Protein AF-A0A957MA58-F1 (afdb_monomer)

Radius of gyration: 15.44 Å; Cα contacts (8 Å, |Δi|>4): 98; chains: 1; bounding box: 35×25×45 Å

Sequence (88 aa):
MTNAFLSLHFDALVIDG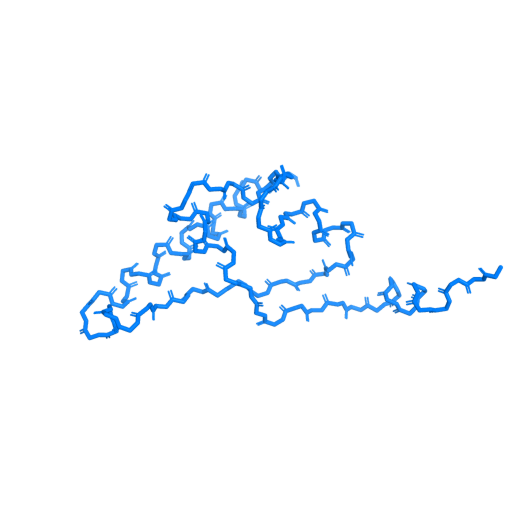HCDSIGDQLENGRWLGDRSDTGHIDLPRLREGGIDAQFFACYVPTPFQRHGAFTHAMDRLDQLLLLEERLP

Structure (mmCIF, N/CA/C/O backbone):
data_AF-A0A957MA58-F1
#
_entry.id   AF-A0A957MA58-F1
#
loop_
_atom_site.group_PDB
_atom_site.id
_atom_site.type_symbol
_atom_site.label_atom_id
_atom_site.label_alt_id
_atom_site.label_comp_id
_atom_site.label_asym_id
_atom_site.label_entity_id
_atom_site.label_seq_id
_atom_site.pdbx_PDB_ins_code
_atom_site.Cartn_x
_atom_site.Cartn_y
_atom_site.Cartn_z
_atom_site.occupancy
_atom_site.B_iso_or_equiv
_atom_site.auth_seq_id
_atom_site.auth_comp_id
_atom_site.auth_asym_id
_atom_site.auth_atom_id
_atom_site.pdb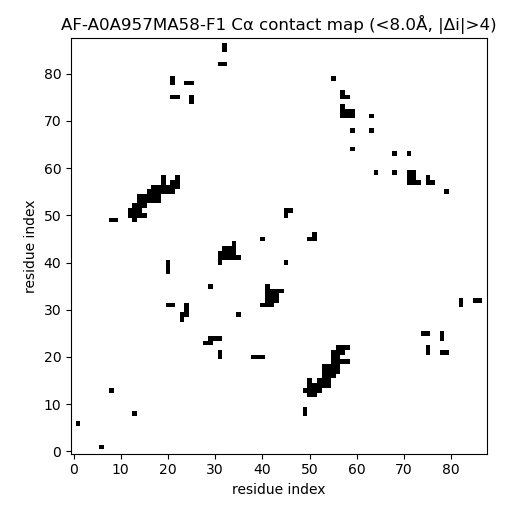x_PDB_model_num
ATOM 1 N N . MET A 1 1 ? -24.641 12.640 22.384 1.00 54.00 1 MET A N 1
ATOM 2 C CA . MET A 1 1 ? -25.159 11.746 21.329 1.00 54.00 1 MET A CA 1
ATOM 3 C C . MET A 1 1 ? -24.014 10.849 20.916 1.00 54.00 1 MET A C 1
ATOM 5 O O . MET A 1 1 ? -22.974 11.373 20.544 1.00 54.00 1 MET A O 1
ATOM 9 N N . THR A 1 2 ? -24.151 9.537 21.063 1.00 65.38 2 THR A N 1
ATOM 10 C CA . THR A 1 2 ? -23.221 8.585 20.449 1.00 65.38 2 THR A CA 1
ATOM 11 C C . THR A 1 2 ? -23.327 8.740 18.933 1.00 65.38 2 THR A C 1
ATOM 13 O O . THR A 1 2 ? -24.430 8.745 18.386 1.00 65.38 2 THR A O 1
ATOM 16 N N . ASN A 1 3 ? -22.197 8.944 18.256 1.00 87.88 3 ASN A N 1
ATOM 17 C CA . ASN A 1 3 ? -22.157 9.025 16.798 1.00 87.88 3 ASN A CA 1
ATOM 18 C C . ASN A 1 3 ? -22.364 7.608 16.253 1.00 87.88 3 ASN A C 1
ATOM 20 O O . ASN A 1 3 ? -21.406 6.859 16.092 1.00 87.88 3 ASN A O 1
ATOM 24 N N . ALA A 1 4 ? -23.623 7.216 16.042 1.00 93.50 4 ALA A N 1
ATOM 25 C CA . ALA A 1 4 ? -23.992 5.840 15.704 1.00 93.50 4 ALA A CA 1
ATOM 26 C C . ALA A 1 4 ? -23.227 5.293 14.485 1.00 93.50 4 ALA A C 1
ATOM 28 O O . ALA A 1 4 ? -22.870 4.120 14.472 1.00 93.50 4 ALA A O 1
ATOM 29 N N . PHE A 1 5 ? -22.913 6.148 13.503 1.00 94.69 5 PHE A N 1
ATOM 30 C CA . PHE A 1 5 ? -22.109 5.755 12.344 1.00 94.69 5 PHE A CA 1
ATOM 31 C C . PHE A 1 5 ? -20.638 5.481 12.693 1.00 94.69 5 PHE A C 1
ATOM 33 O O . PHE A 1 5 ? -20.060 4.560 12.133 1.00 94.69 5 PHE A O 1
ATOM 40 N N . LEU A 1 6 ? -20.040 6.230 13.631 1.00 95.69 6 LEU A N 1
ATOM 41 C CA . LEU A 1 6 ? -18.677 5.951 14.096 1.00 95.69 6 LEU A CA 1
ATOM 42 C C . LEU A 1 6 ? -18.638 4.644 14.886 1.00 95.69 6 LEU A C 1
ATOM 44 O O . LEU A 1 6 ? -17.715 3.871 14.690 1.00 95.69 6 LEU A O 1
ATOM 48 N N . SER A 1 7 ? -19.645 4.379 15.729 1.00 95.88 7 SER A N 1
ATOM 49 C CA . SER A 1 7 ? -19.738 3.089 16.433 1.00 95.88 7 SER A CA 1
ATOM 50 C C . SER A 1 7 ? -19.805 1.944 15.428 1.00 95.88 7 SER A C 1
ATOM 52 O O . SER A 1 7 ? -18.956 1.073 15.463 1.00 95.88 7 SER A O 1
ATOM 54 N N . LEU A 1 8 ? -20.730 1.999 14.459 1.00 96.25 8 LEU A N 1
ATOM 55 C CA . LEU A 1 8 ? -20.837 0.968 13.422 1.00 96.25 8 LEU A CA 1
ATOM 56 C C . LEU A 1 8 ? -19.516 0.748 12.673 1.00 96.25 8 LEU A C 1
ATOM 58 O O . LEU A 1 8 ? -19.153 -0.394 12.425 1.00 96.25 8 LEU A O 1
ATOM 62 N N . HIS A 1 9 ? -18.830 1.830 12.298 1.00 97.31 9 HIS A N 1
ATOM 63 C CA . HIS A 1 9 ? -17.570 1.765 11.559 1.00 97.31 9 HIS A CA 1
ATOM 64 C C . HIS A 1 9 ? -16.462 1.097 12.374 1.00 97.31 9 HIS A C 1
ATOM 66 O O . HIS A 1 9 ? -15.848 0.157 11.894 1.00 97.31 9 HIS A O 1
ATOM 72 N N . PHE A 1 10 ? -16.240 1.548 13.611 1.00 97.06 10 PHE A N 1
ATOM 73 C CA . PHE A 1 10 ? -15.166 1.032 14.465 1.00 97.06 10 PHE A CA 1
ATOM 74 C C . PHE A 1 10 ? -15.502 -0.302 15.161 1.00 97.06 10 PHE A C 1
ATOM 76 O O . PHE A 1 10 ? -14.599 -0.939 15.696 1.00 97.06 10 PHE A O 1
ATOM 83 N N . ASP A 1 11 ? -16.767 -0.737 15.141 1.00 97.19 11 ASP A N 1
ATOM 84 C CA . ASP A 1 11 ? -17.206 -2.061 15.610 1.00 97.19 11 ASP A CA 1
ATOM 85 C C . ASP A 1 11 ? 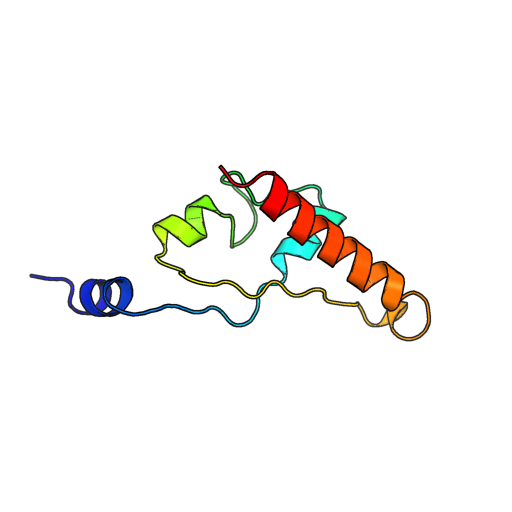-17.198 -3.125 14.484 1.00 97.19 11 ASP A C 1
ATOM 87 O O . ASP A 1 11 ? -17.420 -4.311 14.748 1.00 97.19 11 ASP A O 1
ATOM 91 N N . ALA A 1 12 ? -16.977 -2.726 13.226 1.00 97.62 12 ALA A N 1
ATOM 92 C CA . ALA A 1 12 ? -16.961 -3.603 12.055 1.00 97.62 12 ALA A CA 1
ATOM 93 C C . ALA A 1 12 ? -15.541 -3.797 11.505 1.00 97.62 12 ALA A C 1
ATOM 95 O O . ALA A 1 12 ? -14.673 -2.958 11.707 1.00 97.62 12 ALA A O 1
ATOM 96 N N . LEU A 1 13 ? -15.332 -4.886 10.752 1.00 98.44 13 LEU A N 1
ATOM 97 C CA . LEU A 1 13 ? -14.140 -5.025 9.914 1.00 98.44 13 LEU A CA 1
ATOM 98 C C . LEU A 1 13 ? -14.311 -4.202 8.639 1.00 98.44 13 LEU A C 1
ATOM 100 O O . LEU A 1 13 ? -15.248 -4.440 7.867 1.00 98.44 13 LEU A O 1
ATOM 104 N N . VAL A 1 14 ? -13.379 -3.292 8.384 1.00 98.25 14 VAL A N 1
ATOM 105 C CA . VAL A 1 14 ? -13.358 -2.458 7.184 1.00 98.25 14 VAL A CA 1
ATOM 106 C C . VAL A 1 14 ? -12.220 -2.903 6.279 1.00 98.25 14 VAL A C 1
ATOM 108 O O . VAL A 1 14 ? -11.038 -2.783 6.601 1.00 98.25 14 VAL A O 1
ATOM 111 N N . ILE A 1 15 ? -12.598 -3.429 5.117 1.00 98.50 15 ILE A N 1
ATOM 112 C CA . ILE A 1 15 ? -11.674 -3.943 4.112 1.00 98.50 15 ILE A CA 1
ATOM 113 C C . ILE A 1 15 ? -11.806 -3.073 2.867 1.00 98.50 15 ILE A C 1
ATOM 115 O O . ILE A 1 15 ? -12.848 -3.104 2.208 1.00 98.50 15 ILE A O 1
ATOM 119 N N . ASP A 1 16 ? -10.758 -2.321 2.534 1.00 98.25 16 ASP A N 1
ATOM 120 C CA . ASP A 1 16 ? -10.703 -1.599 1.265 1.00 98.25 16 ASP A CA 1
ATOM 121 C C . ASP A 1 16 ? -10.126 -2.488 0.160 1.00 98.25 16 ASP A C 1
ATOM 123 O O . ASP A 1 16 ? -9.022 -3.029 0.266 1.00 98.25 16 ASP A O 1
ATOM 127 N N . GLY A 1 17 ? -10.897 -2.649 -0.913 1.00 98.06 17 GLY A N 1
ATOM 128 C CA . GLY A 1 17 ? -10.621 -3.613 -1.974 1.00 98.06 17 GLY A CA 1
ATOM 129 C C . GLY A 1 17 ? -9.619 -3.141 -3.026 1.00 98.06 17 GLY A C 1
ATOM 130 O O . GLY A 1 17 ? -9.211 -3.960 -3.852 1.00 98.06 17 GLY A O 1
ATOM 131 N N . HIS A 1 18 ? -9.241 -1.857 -3.047 1.00 97.88 18 HIS A N 1
ATOM 132 C CA . HIS A 1 18 ? -8.365 -1.337 -4.095 1.00 97.88 18 HIS A CA 1
ATOM 133 C C . HIS A 1 18 ? -7.727 0.021 -3.769 1.00 97.88 18 HIS A C 1
ATOM 135 O O . HIS A 1 18 ? -8.422 1.021 -3.620 1.00 97.88 18 HIS A O 1
ATOM 141 N N . CYS A 1 19 ? -6.394 0.090 -3.813 1.00 96.94 19 CYS A N 1
ATOM 142 C CA . CYS A 1 19 ? -5.643 1.337 -3.682 1.00 96.94 19 CYS A CA 1
ATOM 143 C C . CYS A 1 19 ? -4.386 1.355 -4.564 1.00 96.94 19 CYS A C 1
ATOM 145 O O . CYS A 1 19 ? -3.502 0.510 -4.424 1.00 96.94 19 CYS A O 1
ATOM 147 N N . ASP A 1 20 ? -4.255 2.372 -5.417 1.00 96.44 20 ASP A N 1
ATOM 148 C CA . ASP A 1 20 ? -3.106 2.551 -6.320 1.00 96.44 20 ASP A CA 1
ATOM 149 C C . ASP A 1 20 ? -1.874 3.194 -5.656 1.00 96.44 20 ASP A C 1
ATOM 151 O O . ASP A 1 20 ? -0.837 3.370 -6.298 1.00 96.44 20 ASP A O 1
ATOM 155 N N . SER A 1 21 ? -1.949 3.551 -4.367 1.00 96.25 21 SER A N 1
ATOM 156 C CA . SER A 1 21 ? -0.918 4.367 -3.699 1.00 96.25 21 SER A CA 1
ATOM 157 C C . SER A 1 21 ? 0.470 3.719 -3.666 1.00 96.25 21 SER A C 1
ATOM 159 O O . SER A 1 21 ? 1.459 4.430 -3.513 1.00 96.25 21 SER A O 1
ATOM 161 N N . ILE A 1 22 ? 0.574 2.395 -3.840 1.00 96.81 22 ILE A N 1
ATOM 162 C CA . ILE A 1 22 ? 1.878 1.723 -3.921 1.00 96.81 22 ILE A CA 1
ATOM 163 C C . ILE A 1 22 ? 2.648 2.096 -5.197 1.00 96.81 22 ILE A C 1
ATOM 165 O O . ILE A 1 22 ? 3.875 2.164 -5.185 1.00 96.81 22 ILE A O 1
ATOM 169 N N . GLY A 1 23 ? 1.935 2.402 -6.287 1.00 95.81 23 GLY A N 1
ATOM 170 C CA . GLY A 1 23 ? 2.541 2.926 -7.508 1.00 95.81 23 GLY A CA 1
ATOM 171 C C . GLY A 1 23 ? 3.160 4.304 -7.284 1.00 95.81 23 GLY A C 1
ATOM 172 O O . GLY A 1 23 ? 4.257 4.564 -7.761 1.00 95.81 23 GLY A O 1
ATOM 173 N N . ASP A 1 24 ? 2.512 5.148 -6.482 1.00 95.25 24 ASP A N 1
ATOM 174 C CA . ASP A 1 24 ? 3.014 6.478 -6.129 1.00 95.25 24 ASP A CA 1
ATOM 175 C C . ASP A 1 24 ? 4.289 6.410 -5.264 1.00 95.25 24 ASP A C 1
ATOM 177 O O . ASP A 1 24 ? 5.216 7.200 -5.451 1.00 95.25 24 ASP A O 1
ATOM 181 N N . GLN A 1 25 ? 4.393 5.409 -4.378 1.00 96.12 25 GLN A N 1
ATOM 182 C CA . GLN A 1 25 ? 5.636 5.135 -3.647 1.00 96.12 25 GLN A CA 1
ATOM 183 C C . GLN A 1 25 ? 6.787 4.774 -4.587 1.00 96.12 25 GLN A C 1
ATOM 185 O O . GLN A 1 25 ? 7.893 5.288 -4.421 1.00 96.12 25 GLN A O 1
ATOM 190 N N . LEU A 1 26 ? 6.525 3.922 -5.581 1.00 96.56 26 LEU A N 1
ATOM 191 C CA . LEU A 1 26 ? 7.524 3.514 -6.566 1.00 96.56 26 LEU A CA 1
ATOM 192 C C . LEU A 1 26 ? 7.946 4.675 -7.480 1.00 96.56 26 LEU A C 1
ATOM 194 O O . LEU A 1 26 ? 9.133 4.888 -7.705 1.00 96.56 26 LEU A O 1
ATOM 198 N N . GLU A 1 27 ? 6.975 5.394 -8.040 1.00 95.06 27 GLU A N 1
ATOM 199 C CA . GLU A 1 27 ? 7.195 6.335 -9.144 1.00 95.06 27 GLU A CA 1
ATOM 200 C C . GLU A 1 27 ? 7.610 7.726 -8.659 1.00 95.06 27 GLU A C 1
ATOM 202 O O . GLU A 1 27 ? 8.449 8.370 -9.287 1.00 95.06 27 GLU A O 1
ATOM 207 N N . ASN A 1 28 ? 7.062 8.172 -7.526 1.00 94.38 28 ASN A N 1
ATOM 208 C CA . ASN A 1 28 ? 7.285 9.513 -6.987 1.00 94.38 28 ASN A CA 1
ATOM 209 C C . ASN A 1 28 ? 8.063 9.503 -5.662 1.00 94.38 28 ASN A C 1
ATOM 211 O O . ASN A 1 28 ? 8.274 10.557 -5.062 1.00 94.38 28 ASN A O 1
ATOM 215 N N . GLY A 1 29 ? 8.501 8.328 -5.193 1.00 92.38 29 GLY A N 1
ATOM 216 C CA . GLY A 1 29 ? 9.305 8.184 -3.977 1.00 92.38 29 GLY A CA 1
ATOM 217 C C . GLY A 1 29 ? 8.558 8.539 -2.689 1.00 92.38 29 GLY A C 1
ATOM 218 O O . GLY A 1 29 ? 9.193 8.763 -1.657 1.00 92.38 29 GLY A O 1
ATOM 219 N N . ARG A 1 30 ? 7.221 8.624 -2.7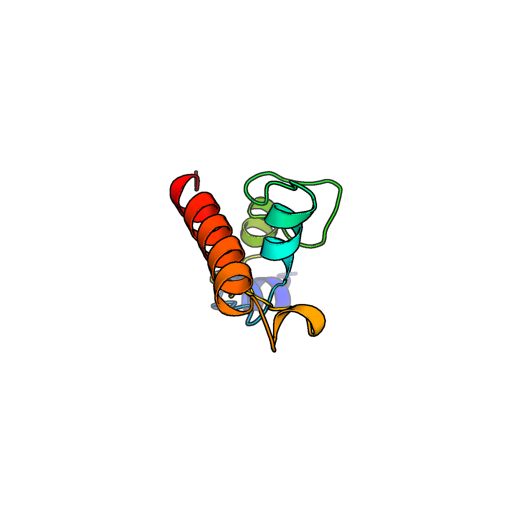24 1.00 93.94 30 ARG A N 1
ATOM 220 C CA . ARG A 1 30 ? 6.416 8.942 -1.541 1.00 93.94 30 ARG A CA 1
ATOM 221 C C . ARG A 1 30 ? 6.333 7.728 -0.623 1.00 93.94 30 ARG A C 1
ATOM 223 O O . ARG A 1 30 ? 5.638 6.765 -0.921 1.00 93.94 30 ARG A O 1
ATOM 230 N N . TRP A 1 31 ? 6.993 7.790 0.525 1.00 95.75 31 TRP A N 1
ATOM 231 C CA . TRP A 1 31 ? 6.914 6.722 1.517 1.00 95.75 31 TRP A CA 1
ATOM 232 C C . TRP A 1 31 ? 5.522 6.654 2.164 1.00 95.75 31 TRP A C 1
ATOM 234 O O . TRP A 1 31 ? 5.077 7.632 2.763 1.00 95.75 31 TRP A O 1
ATOM 244 N N . LEU A 1 32 ? 4.839 5.507 2.060 1.00 96.69 32 LEU A N 1
ATOM 245 C CA . LEU A 1 32 ? 3.499 5.319 2.638 1.00 96.69 32 LEU A CA 1
ATOM 246 C C . LEU A 1 32 ? 3.511 5.063 4.145 1.00 96.69 32 LEU A 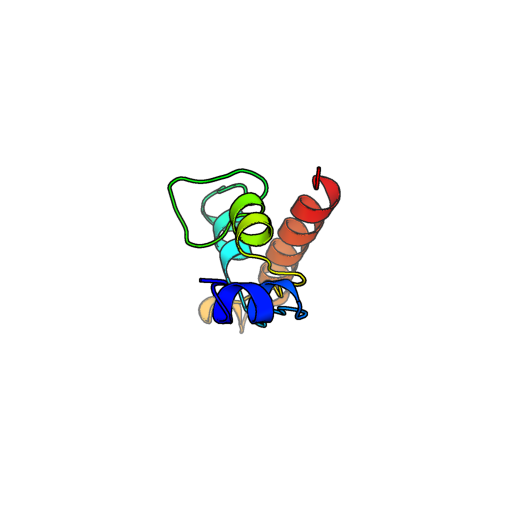C 1
ATOM 248 O O . LEU A 1 32 ? 2.460 5.156 4.775 1.00 96.69 32 LEU A O 1
ATOM 252 N N . GLY A 1 33 ? 4.662 4.707 4.722 1.00 95.75 33 GLY A N 1
ATOM 253 C CA . GLY A 1 33 ? 4.754 4.417 6.152 1.00 95.75 33 GLY A CA 1
ATOM 254 C C . GLY A 1 33 ? 4.613 5.653 7.040 1.00 95.75 33 GLY A C 1
ATOM 255 O O . GLY A 1 33 ? 4.172 5.530 8.181 1.00 95.75 33 GLY A O 1
ATOM 256 N N . ASP A 1 34 ? 4.906 6.833 6.492 1.00 95.31 34 ASP A N 1
ATOM 257 C CA . ASP A 1 34 ? 4.810 8.110 7.189 1.00 95.31 34 ASP A CA 1
ATOM 258 C C . ASP A 1 34 ? 3.636 8.942 6.671 1.00 95.31 34 ASP A C 1
ATOM 260 O O . ASP A 1 34 ? 3.198 8.815 5.526 1.00 95.31 34 ASP A O 1
ATOM 264 N N . ARG A 1 35 ? 3.138 9.843 7.521 1.00 96.12 35 ARG A N 1
ATOM 26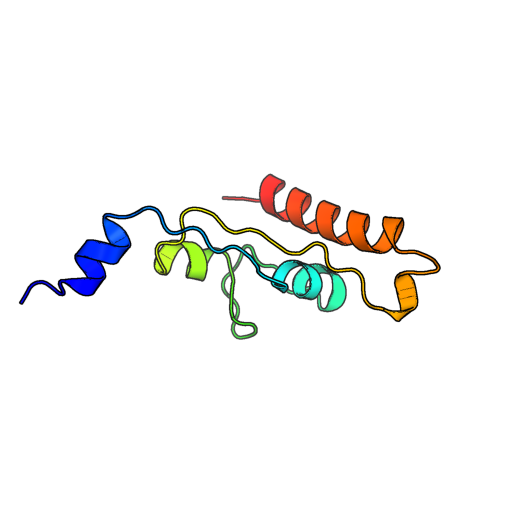5 C CA . ARG A 1 35 ? 2.095 10.791 7.130 1.00 96.12 35 ARG A CA 1
ATOM 266 C C . ARG A 1 35 ? 2.623 11.728 6.051 1.00 96.12 35 ARG A C 1
ATOM 268 O O . ARG A 1 35 ? 3.696 12.308 6.206 1.00 96.12 35 ARG A O 1
ATOM 275 N N . SER A 1 36 ? 1.825 11.931 5.006 1.00 94.88 36 SER A N 1
ATOM 276 C CA . SER A 1 36 ? 2.160 12.839 3.912 1.00 94.88 36 SER A CA 1
ATOM 277 C C . SER A 1 36 ? 1.151 13.981 3.760 1.00 94.88 36 SER A C 1
ATOM 279 O O . SER A 1 36 ? -0.046 13.845 4.055 1.00 94.88 36 SER A O 1
ATOM 281 N N . ASP A 1 37 ? 1.658 15.111 3.259 1.00 95.62 37 ASP A N 1
ATOM 282 C CA . ASP A 1 37 ? 0.866 16.264 2.819 1.00 95.62 37 ASP A CA 1
ATOM 283 C C . ASP A 1 37 ? 0.274 16.059 1.412 1.00 95.62 37 ASP A C 1
ATOM 285 O O . ASP A 1 37 ? -0.561 16.847 0.967 1.00 95.62 37 ASP A O 1
ATOM 289 N N . THR A 1 38 ? 0.689 15.003 0.705 1.00 94.25 38 THR A N 1
ATOM 290 C CA . THR A 1 38 ? 0.195 14.637 -0.627 1.00 94.25 38 THR A CA 1
ATOM 291 C C . THR A 1 38 ? -0.366 13.214 -0.651 1.00 94.25 38 THR A C 1
ATOM 293 O O . THR A 1 38 ? -0.096 12.391 0.225 1.00 94.25 38 THR A O 1
ATOM 296 N N . GLY A 1 39 ? -1.172 12.914 -1.673 1.00 94.06 39 GLY A N 1
ATOM 297 C CA . GLY A 1 39 ? -1.867 11.633 -1.796 1.00 94.06 39 GLY A CA 1
ATOM 298 C C . GLY A 1 39 ? -3.083 11.511 -0.870 1.00 94.06 39 GLY A C 1
ATOM 299 O O . GLY A 1 39 ? -3.351 12.361 -0.022 1.00 94.06 39 GLY A O 1
ATOM 300 N N . HIS A 1 40 ? -3.869 10.453 -1.071 1.00 94.88 40 HIS A N 1
ATOM 301 C CA . HIS A 1 40 ? -5.088 10.211 -0.289 1.00 94.88 40 HIS A CA 1
ATOM 302 C C . HIS A 1 40 ? -4.850 9.294 0.915 1.00 94.88 40 HIS A C 1
ATOM 304 O O . HIS A 1 40 ? -5.568 9.388 1.910 1.00 94.88 40 HIS A O 1
ATOM 310 N N . ILE A 1 41 ? -3.859 8.403 0.815 1.00 95.62 41 ILE A N 1
ATOM 311 C CA . ILE A 1 41 ? -3.631 7.304 1.753 1.00 95.62 41 ILE A CA 1
ATOM 312 C C . ILE A 1 41 ? -2.155 7.250 2.157 1.00 95.62 4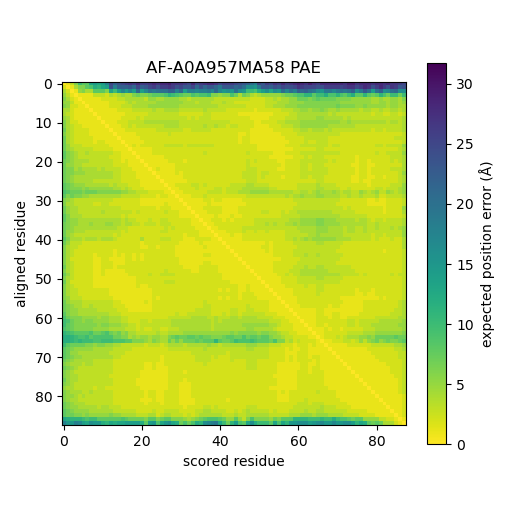1 ILE A C 1
ATOM 314 O O . ILE A 1 41 ? -1.257 7.333 1.316 1.00 95.62 41 ILE A O 1
ATOM 318 N N . ASP A 1 42 ? -1.940 7.062 3.453 1.00 96.56 42 ASP A N 1
ATOM 319 C CA . ASP A 1 42 ? -0.700 6.665 4.117 1.00 96.56 42 ASP A CA 1
ATOM 320 C C . ASP A 1 42 ? -1.072 5.771 5.323 1.00 96.56 42 ASP A C 1
ATOM 322 O O . ASP A 1 42 ? -2.245 5.706 5.712 1.00 96.56 42 ASP A O 1
ATOM 326 N N . LEU A 1 43 ? -0.116 5.028 5.890 1.00 96.19 43 LEU A N 1
ATOM 327 C CA . LEU A 1 43 ? -0.387 4.102 6.997 1.00 96.19 43 LEU A CA 1
ATOM 328 C C . LEU A 1 43 ? -0.991 4.799 8.229 1.00 96.19 43 LEU A C 1
ATOM 330 O O . LEU A 1 43 ? -1.938 4.244 8.796 1.00 96.19 43 LEU A O 1
ATOM 334 N N . PRO A 1 44 ? -0.531 5.998 8.650 1.00 97.12 44 PRO A N 1
ATOM 335 C CA . PRO A 1 44 ? -1.196 6.742 9.717 1.00 97.12 44 PRO A CA 1
ATOM 336 C C . PRO A 1 44 ? -2.674 7.028 9.427 1.00 97.12 44 PRO A C 1
ATOM 338 O O . PRO A 1 44 ? -3.512 6.777 10.291 1.00 97.12 44 PRO A O 1
ATOM 341 N N . ARG A 1 45 ? -3.028 7.473 8.213 1.00 97.44 45 ARG A N 1
ATOM 342 C CA . ARG A 1 45 ? -4.429 7.706 7.816 1.00 97.44 45 ARG A CA 1
ATOM 343 C C . ARG A 1 45 ? -5.261 6.429 7.807 1.00 97.44 45 ARG A C 1
ATOM 345 O O . ARG A 1 45 ? -6.410 6.485 8.230 1.00 97.44 45 ARG A O 1
ATOM 352 N N . LEU A 1 46 ? -4.713 5.299 7.352 1.00 97.31 46 LEU A N 1
ATOM 353 C CA . LEU A 1 46 ? -5.432 4.016 7.371 1.00 97.31 46 LEU A CA 1
ATOM 354 C C . LEU A 1 46 ? -5.759 3.584 8.804 1.00 97.31 46 LEU A C 1
ATOM 356 O O . LEU A 1 46 ? -6.894 3.209 9.089 1.00 97.31 46 LEU A O 1
ATOM 360 N N . ARG A 1 47 ? -4.788 3.715 9.718 1.00 96.19 47 ARG A N 1
ATOM 361 C CA . ARG A 1 47 ? -4.969 3.411 11.145 1.00 96.19 47 ARG A CA 1
ATOM 362 C C . ARG A 1 47 ? -5.982 4.351 11.804 1.00 96.19 47 ARG A C 1
ATOM 364 O O . ARG A 1 47 ? -6.896 3.889 12.476 1.00 96.19 47 ARG A O 1
ATOM 371 N N . GLU A 1 48 ? -5.855 5.659 11.592 1.00 97.38 48 GLU A N 1
ATOM 372 C CA . GLU A 1 48 ? -6.797 6.659 12.124 1.00 97.38 48 GLU A CA 1
ATOM 373 C C . GLU A 1 48 ? -8.211 6.501 11.550 1.00 97.38 48 GLU A C 1
ATOM 375 O O . GLU A 1 48 ? -9.198 6.740 12.245 1.00 97.38 48 GLU A O 1
ATOM 380 N N . GLY A 1 49 ? -8.303 6.098 10.283 1.00 97.00 49 GLY A N 1
ATOM 381 C CA . GLY A 1 49 ? -9.552 5.864 9.571 1.00 97.00 49 GLY A CA 1
ATOM 382 C C . GLY A 1 49 ? -10.221 4.532 9.898 1.00 97.00 49 GLY A C 1
ATOM 383 O O . GLY A 1 49 ? -11.310 4.293 9.388 1.00 97.00 49 GLY A O 1
ATOM 384 N N . GLY A 1 50 ? -9.608 3.672 10.718 1.00 97.81 50 GLY A N 1
ATOM 385 C CA . GLY A 1 50 ? -10.163 2.365 11.076 1.00 97.81 50 GLY A CA 1
ATOM 386 C C . GLY A 1 50 ? -10.265 1.408 9.889 1.00 97.81 50 GLY A C 1
ATOM 387 O O . GLY A 1 50 ? -11.291 0.761 9.731 1.00 97.81 50 GLY A O 1
ATOM 388 N N . ILE A 1 51 ? -9.251 1.373 9.019 1.00 98.25 51 ILE A N 1
ATOM 389 C CA . ILE A 1 51 ? -9.147 0.371 7.951 1.00 98.25 51 ILE A CA 1
ATOM 390 C C . ILE A 1 51 ? -8.350 -0.822 8.478 1.00 98.25 51 ILE A C 1
ATOM 392 O O . ILE A 1 51 ? -7.168 -0.683 8.797 1.00 98.25 51 ILE A O 1
ATOM 396 N N . ASP A 1 52 ? -8.980 -1.994 8.543 1.00 97.88 52 ASP A N 1
ATOM 397 C CA . ASP A 1 52 ? -8.364 -3.218 9.067 1.00 97.88 52 ASP A CA 1
ATOM 398 C C . ASP A 1 52 ? -7.531 -3.954 8.016 1.00 97.88 52 ASP A C 1
ATOM 400 O O . ASP A 1 52 ? -6.522 -4.584 8.337 1.00 97.88 52 ASP A O 1
ATOM 404 N N . ALA A 1 53 ? -7.949 -3.889 6.750 1.00 97.25 53 ALA A N 1
ATOM 405 C CA . ALA A 1 53 ? -7.223 -4.491 5.641 1.00 97.25 53 ALA A CA 1
ATOM 406 C C . ALA A 1 53 ? -7.307 -3.626 4.383 1.00 97.25 53 ALA A C 1
ATOM 408 O O . ALA A 1 53 ? -8.366 -3.117 4.018 1.00 97.25 53 ALA A O 1
ATOM 409 N N . GLN A 1 54 ? -6.174 -3.510 3.695 1.00 97.50 54 GLN A N 1
ATOM 410 C CA . GLN A 1 54 ? -6.028 -2.735 2.472 1.00 97.50 54 GLN A CA 1
ATOM 411 C C . GLN A 1 54 ? -5.459 -3.622 1.368 1.00 97.50 54 GLN A C 1
ATOM 413 O O . GLN A 1 54 ? -4.370 -4.179 1.503 1.00 97.50 54 GLN A O 1
ATOM 418 N N . PHE A 1 55 ? -6.162 -3.701 0.242 1.00 97.88 55 PHE A N 1
ATOM 419 C CA 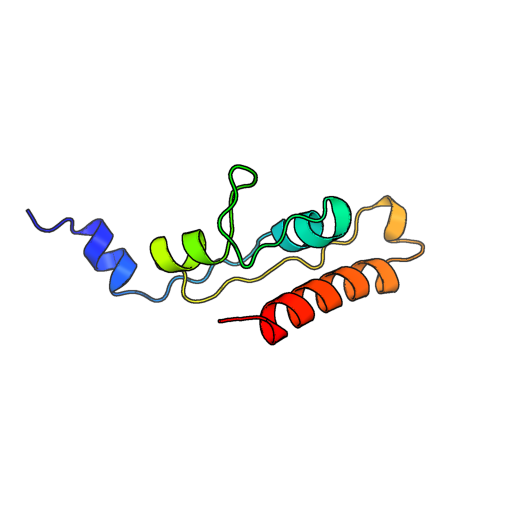. PHE A 1 55 ? -5.635 -4.303 -0.977 1.00 97.88 55 PHE A CA 1
ATOM 420 C C . PHE A 1 55 ? -4.948 -3.228 -1.823 1.00 97.88 55 PHE A C 1
ATOM 422 O O . PHE A 1 55 ? -5.603 -2.339 -2.371 1.00 97.88 55 PHE A O 1
ATOM 429 N N . PHE A 1 56 ? -3.620 -3.294 -1.922 1.00 97.38 56 PHE A N 1
ATOM 430 C CA . PHE A 1 56 ? -2.840 -2.417 -2.796 1.00 97.38 56 PHE A CA 1
ATOM 431 C C . PHE A 1 56 ? -2.746 -2.993 -4.210 1.00 97.38 56 PHE A C 1
ATOM 433 O O . PHE A 1 56 ? -2.448 -4.172 -4.409 1.00 97.38 56 PHE A O 1
ATOM 440 N N . ALA A 1 57 ? -2.983 -2.150 -5.209 1.00 97.62 57 ALA A N 1
ATOM 441 C CA . ALA A 1 57 ? -2.977 -2.542 -6.604 1.00 97.62 57 ALA A CA 1
ATOM 442 C C . ALA A 1 57 ? -1.548 -2.579 -7.164 1.00 97.62 57 ALA A C 1
ATOM 444 O O . ALA A 1 57 ? -0.900 -1.551 -7.354 1.00 97.62 57 ALA A O 1
ATOM 445 N N . CYS A 1 58 ? -1.079 -3.771 -7.540 1.00 97.25 58 CYS A N 1
ATOM 446 C CA . CYS A 1 58 ? 0.097 -3.928 -8.402 1.00 97.25 58 CYS A CA 1
ATOM 447 C C . CYS A 1 58 ? -0.289 -3.675 -9.872 1.00 97.25 58 CYS A C 1
ATOM 449 O O . CYS A 1 58 ? -0.223 -4.566 -10.719 1.00 97.25 58 CYS A O 1
ATOM 451 N N . TYR A 1 59 ? -0.778 -2.466 -10.156 1.00 96.94 59 TYR A N 1
ATOM 452 C CA . TYR A 1 59 ? -1.318 -2.089 -11.461 1.00 96.94 59 TYR A CA 1
ATOM 453 C C . TYR A 1 59 ? -0.239 -2.025 -12.552 1.00 96.94 59 TYR A C 1
ATOM 455 O O . TYR A 1 59 ? 0.822 -1.438 -12.360 1.00 96.94 59 TYR 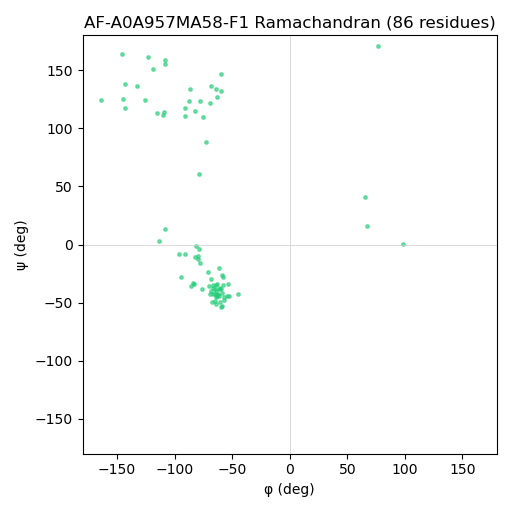A O 1
ATOM 463 N N . VAL A 1 60 ? -0.539 -2.567 -13.735 1.00 96.75 60 VAL A N 1
ATOM 464 C CA . VAL A 1 60 ? 0.325 -2.489 -14.921 1.00 96.75 60 VAL A CA 1
ATOM 465 C C . VAL A 1 60 ? -0.319 -1.570 -15.967 1.00 96.75 60 VAL A C 1
ATOM 467 O O . VAL A 1 60 ? -1.327 -1.955 -16.577 1.00 96.75 60 VAL A O 1
ATOM 470 N N . PRO A 1 61 ? 0.267 -0.387 -16.238 1.00 94.56 61 PRO A N 1
ATOM 471 C CA . PRO A 1 61 ? -0.230 0.521 -17.264 1.00 94.56 61 PRO A CA 1
ATOM 472 C C . PRO A 1 61 ? -0.239 -0.107 -18.660 1.00 94.56 61 PRO A C 1
ATOM 474 O O . PRO A 1 61 ? 0.662 -0.867 -19.019 1.00 94.56 61 PRO A O 1
ATOM 477 N N . THR A 1 62 ? -1.223 0.271 -19.482 1.00 96.62 62 THR A N 1
ATOM 478 C CA . THR A 1 62 ? -1.433 -0.256 -20.844 1.00 96.62 62 THR A CA 1
ATOM 479 C C . THR A 1 62 ? -0.164 -0.356 -21.703 1.00 96.62 62 THR A C 1
ATOM 481 O O . THR A 1 62 ? 0.019 -1.400 -22.333 1.00 96.62 62 THR A O 1
ATOM 484 N N . PRO A 1 63 ? 0.754 0.637 -21.721 1.00 95.88 63 PRO A N 1
ATOM 485 C CA . PRO A 1 63 ? 1.985 0.540 -22.511 1.00 95.88 63 PRO A CA 1
ATOM 486 C C . PRO A 1 63 ? 2.868 -0.673 -22.176 1.00 95.88 63 PRO A C 1
ATOM 488 O O . PRO A 1 63 ? 3.558 -1.182 -23.058 1.00 95.88 63 PRO A O 1
ATOM 491 N N . PHE A 1 64 ? 2.815 -1.171 -20.937 1.00 95.94 64 PHE A N 1
ATOM 492 C CA . PHE A 1 64 ? 3.645 -2.280 -20.454 1.00 95.94 64 PHE A CA 1
ATOM 493 C C . PHE A 1 64 ? 2.949 -3.644 -20.528 1.00 95.94 64 PHE A C 1
ATOM 495 O O . PHE A 1 64 ? 3.585 -4.682 -20.348 1.00 95.94 64 PHE A O 1
ATOM 502 N N . GLN A 1 65 ? 1.651 -3.687 -20.840 1.00 93.69 65 GLN A N 1
ATOM 503 C CA . GLN A 1 65 ? 0.882 -4.938 -20.843 1.00 93.69 65 GLN A CA 1
ATOM 504 C C . GLN A 1 65 ? 1.390 -5.946 -21.885 1.00 93.69 65 GLN A C 1
ATOM 506 O O . GLN A 1 65 ? 1.374 -7.150 -21.641 1.00 93.69 65 GLN A O 1
ATOM 511 N N . ARG A 1 66 ? 1.886 -5.468 -23.035 1.00 93.38 66 ARG A N 1
ATOM 512 C CA . ARG A 1 66 ? 2.451 -6.334 -24.086 1.00 93.38 66 ARG A CA 1
ATOM 513 C C . ARG A 1 66 ? 3.910 -6.712 -23.820 1.00 93.38 66 ARG A C 1
ATOM 515 O O . ARG A 1 66 ? 4.334 -7.807 -24.183 1.00 93.38 66 ARG A O 1
ATOM 522 N N . HIS A 1 67 ? 4.672 -5.803 -23.213 1.00 95.69 67 HIS A N 1
ATOM 523 C CA . HIS A 1 67 ? 6.095 -5.960 -22.926 1.00 95.69 67 HIS A CA 1
ATOM 524 C C . HIS A 1 67 ? 6.410 -5.315 -21.571 1.00 95.69 67 HIS A C 1
ATOM 526 O O . HIS A 1 67 ? 6.248 -4.109 -21.421 1.00 95.69 67 HIS A O 1
ATOM 532 N N . GLY A 1 68 ? 6.872 -6.107 -20.600 1.00 96.75 68 GLY A N 1
ATOM 533 C CA . GLY A 1 68 ? 7.270 -5.606 -19.276 1.00 96.75 68 GLY A CA 1
ATOM 534 C C . GLY A 1 68 ? 6.224 -5.754 -18.167 1.00 96.75 68 GLY A C 1
ATOM 535 O O . GLY A 1 68 ? 6.518 -5.397 -17.033 1.00 96.75 68 GLY A O 1
ATOM 536 N N . ALA A 1 69 ? 5.046 -6.323 -18.447 1.00 97.69 69 ALA A N 1
ATOM 537 C CA . ALA A 1 69 ? 3.973 -6.474 -17.459 1.00 97.69 69 ALA A CA 1
ATOM 538 C C . ALA A 1 69 ? 4.422 -7.170 -16.167 1.00 97.69 69 ALA A C 1
ATOM 540 O O . ALA A 1 69 ? 4.106 -6.705 -15.076 1.00 97.69 69 ALA A O 1
ATOM 541 N N . PHE A 1 70 ? 5.192 -8.255 -16.299 1.00 97.69 70 PHE A N 1
ATOM 542 C CA . PHE A 1 70 ? 5.744 -8.976 -15.155 1.00 97.69 70 PHE A CA 1
ATOM 543 C C . PHE A 1 70 ? 6.636 -8.070 -14.303 1.00 97.69 70 PHE A C 1
ATOM 545 O O . PHE A 1 70 ? 6.381 -7.924 -13.115 1.00 97.69 70 PHE A O 1
ATOM 552 N N . THR A 1 71 ? 7.626 -7.413 -14.913 1.00 97.75 71 THR A N 1
ATOM 553 C CA . THR A 1 71 ? 8.538 -6.501 -14.209 1.00 97.75 71 THR A CA 1
ATOM 554 C C . THR A 1 71 ? 7.773 -5.382 -13.506 1.00 97.75 71 THR A C 1
ATOM 556 O O . THR A 1 71 ? 7.952 -5.192 -12.313 1.00 97.75 71 THR A O 1
ATOM 559 N N . HIS A 1 72 ? 6.827 -4.730 -14.190 1.00 97.12 72 HIS A N 1
ATOM 560 C CA . HIS A 1 72 ? 6.032 -3.650 -13.594 1.00 97.12 72 HIS A CA 1
ATOM 561 C C . HIS A 1 72 ? 5.188 -4.092 -12.395 1.00 97.12 72 HIS A C 1
ATOM 563 O O . HIS A 1 72 ? 5.032 -3.322 -11.444 1.00 97.12 72 HIS A O 1
ATOM 569 N N . ALA A 1 73 ? 4.618 -5.299 -12.452 1.00 97.75 73 ALA A N 1
ATOM 570 C CA . ALA A 1 73 ? 3.867 -5.866 -11.340 1.00 97.75 73 ALA A CA 1
ATOM 571 C C . ALA A 1 73 ? 4.794 -6.226 -10.170 1.00 97.75 73 ALA A C 1
ATOM 573 O O . ALA A 1 73 ? 4.465 -5.919 -9.026 1.00 97.75 73 ALA A O 1
ATOM 574 N N . MET A 1 74 ? 5.955 -6.822 -10.459 1.00 98.44 74 MET A N 1
ATOM 575 C CA . MET A 1 74 ? 6.943 -7.192 -9.445 1.00 98.44 74 MET A CA 1
ATOM 576 C C . MET A 1 74 ? 7.533 -5.970 -8.742 1.00 98.44 74 MET A C 1
ATOM 578 O O . MET A 1 74 ? 7.570 -5.970 -7.521 1.00 98.44 74 MET A O 1
ATOM 582 N N . ASP A 1 75 ? 7.865 -4.893 -9.458 1.00 98.00 75 ASP A N 1
ATOM 583 C CA . ASP A 1 75 ? 8.400 -3.671 -8.837 1.00 98.00 75 ASP A CA 1
ATOM 584 C C . ASP A 1 75 ? 7.431 -3.084 -7.792 1.00 98.00 75 ASP A C 1
ATOM 586 O O . ASP A 1 75 ? 7.841 -2.542 -6.768 1.00 98.00 75 ASP A O 1
ATOM 590 N N . ARG A 1 76 ? 6.118 -3.202 -8.032 1.00 97.88 76 ARG A N 1
ATOM 591 C CA . ARG A 1 76 ? 5.074 -2.761 -7.090 1.00 97.88 76 ARG A CA 1
ATOM 592 C C . ARG A 1 76 ? 4.903 -3.728 -5.926 1.00 97.88 76 ARG A C 1
ATOM 594 O O . ARG A 1 76 ? 4.695 -3.277 -4.801 1.00 97.88 76 ARG A O 1
ATOM 601 N N . LEU A 1 77 ? 5.007 -5.031 -6.180 1.00 98.19 77 LEU A N 1
ATOM 602 C CA . LEU A 1 77 ? 5.016 -6.033 -5.119 1.00 98.19 77 LEU A CA 1
ATOM 603 C C . LEU A 1 77 ? 6.224 -5.829 -4.197 1.00 98.19 77 LEU A C 1
ATOM 605 O O . LEU A 1 77 ? 6.055 -5.839 -2.984 1.00 98.19 77 LEU A O 1
ATOM 609 N N . ASP A 1 78 ? 7.400 -5.545 -4.750 1.00 98.31 78 ASP A N 1
ATOM 610 C CA . ASP A 1 78 ? 8.611 -5.255 -3.983 1.00 98.31 78 ASP A CA 1
ATOM 611 C C . ASP A 1 78 ? 8.428 -4.019 -3.092 1.00 98.31 78 ASP A C 1
ATOM 613 O O . ASP A 1 78 ? 8.869 -4.018 -1.947 1.00 98.31 78 ASP A O 1
ATOM 617 N N . GLN A 1 79 ? 7.715 -2.985 -3.558 1.00 97.50 79 GLN A N 1
ATOM 618 C CA . GLN A 1 79 ? 7.362 -1.847 -2.700 1.00 97.50 79 GLN A CA 1
ATOM 619 C C . GLN A 1 79 ? 6.399 -2.220 -1.573 1.00 97.50 79 GLN A C 1
ATOM 621 O O . GLN A 1 79 ? 6.518 -1.679 -0.472 1.00 97.50 79 GLN A O 1
ATOM 626 N N . LEU A 1 80 ? 5.444 -3.117 -1.830 1.00 96.62 80 LEU A N 1
ATOM 627 C CA . LEU A 1 80 ? 4.524 -3.596 -0.801 1.00 96.62 80 LEU A CA 1
ATOM 628 C C . LEU A 1 80 ? 5.268 -4.411 0.264 1.00 96.62 80 LEU A C 1
ATOM 630 O O . LEU A 1 80 ? 5.037 -4.203 1.452 1.00 96.62 80 LEU A O 1
ATOM 634 N N . LEU A 1 81 ? 6.187 -5.284 -0.155 1.00 97.44 81 LEU A N 1
ATOM 635 C CA . LEU A 1 81 ? 7.056 -6.042 0.748 1.00 97.44 81 LEU A CA 1
ATOM 636 C C . LEU A 1 81 ? 7.977 -5.108 1.538 1.00 97.44 81 LEU A C 1
ATOM 638 O O . LEU A 1 81 ? 8.081 -5.232 2.749 1.00 97.44 81 LEU A O 1
ATOM 642 N N . LEU A 1 82 ? 8.565 -4.102 0.889 1.00 97.06 82 LEU A N 1
ATOM 643 C CA . LEU A 1 82 ? 9.376 -3.093 1.569 1.00 97.06 82 LEU A CA 1
ATOM 644 C C . LEU A 1 82 ? 8.581 -2.319 2.627 1.00 97.06 82 LEU A C 1
ATOM 646 O O . LEU A 1 82 ? 9.122 -1.968 3.678 1.00 97.06 82 LEU A O 1
ATOM 650 N N . LEU A 1 83 ? 7.314 -2.011 2.336 1.00 95.50 83 LEU A N 1
ATOM 651 C CA . LEU A 1 83 ? 6.418 -1.379 3.297 1.00 95.50 83 LEU A CA 1
ATOM 652 C C . LEU A 1 83 ? 6.169 -2.300 4.493 1.00 95.50 83 LEU A C 1
ATOM 654 O O . LEU A 1 83 ? 6.261 -1.824 5.620 1.00 95.50 83 LEU A O 1
ATOM 658 N N . GLU A 1 84 ? 5.911 -3.588 4.245 1.00 95.19 84 GLU A N 1
ATOM 659 C CA . GLU A 1 84 ? 5.707 -4.625 5.266 1.00 95.19 84 GLU A CA 1
ATOM 660 C C . GLU A 1 84 ? 6.937 -4.813 6.168 1.00 95.19 84 GLU A C 1
ATOM 662 O O . GLU A 1 84 ? 6.822 -4.710 7.389 1.00 95.19 84 GLU A O 1
ATOM 667 N N . GLU A 1 85 ? 8.125 -4.955 5.580 1.00 96.62 85 GLU A N 1
ATOM 668 C CA . GLU A 1 85 ? 9.402 -5.107 6.292 1.00 96.62 85 GLU A CA 1
ATOM 669 C C . GLU A 1 85 ? 9.729 -3.927 7.220 1.00 96.62 85 GLU A C 1
ATOM 671 O O . GLU A 1 85 ? 10.481 -4.072 8.187 1.00 96.62 85 GLU A O 1
ATOM 676 N N . ARG A 1 86 ? 9.203 -2.739 6.906 1.00 94.12 86 ARG A N 1
ATOM 677 C CA . ARG A 1 86 ? 9.441 -1.498 7.653 1.00 94.12 86 ARG A CA 1
ATOM 678 C C . ARG A 1 86 ? 8.222 -1.038 8.445 1.00 94.12 86 ARG A C 1
ATOM 680 O O . ARG A 1 86 ? 8.208 0.111 8.897 1.00 94.12 86 ARG A O 1
ATOM 687 N N . LEU A 1 87 ? 7.208 -1.891 8.606 1.00 85.88 87 LEU A N 1
ATOM 688 C CA . LEU A 1 87 ? 6.077 -1.573 9.468 1.00 85.88 87 LEU A CA 1
ATOM 689 C C . LEU A 1 87 ? 6.571 -1.345 10.908 1.00 85.88 87 LEU A C 1
ATOM 691 O O . LEU A 1 87 ? 7.356 -2.149 11.414 1.00 85.88 87 LEU A O 1
ATOM 695 N N . PRO A 1 88 ? 6.134 -0.258 11.566 1.00 65.31 88 PRO A N 1
ATOM 696 C CA . PRO A 1 88 ? 6.426 -0.015 12.973 1.00 65.31 88 PRO A CA 1
ATOM 697 C C . PRO A 1 88 ? 5.619 -0.934 13.892 1.00 65.31 88 PRO A C 1
ATOM 699 O O . PRO A 1 88 ? 4.443 -1.222 13.547 1.00 65.31 88 PRO A O 1
#

Nearest PDB structures (foldseek):
  2rag-assembly1_A  TM=7.899E-01  e=1.446E-03  Caulobacter vibrioides CB15
  6vgo-assembly1_A  TM=8.493E-01  e=9.912E-03  Homo sapiens
  1itq-assembly1_B  TM=8.755E-01  e=1.281E-02  Homo sapiens
  3lu2-assembly1_A  TM=8.410E-01  e=1.467E-01  Listeria monocytogenes

Mean predicted aligned error: 3.39 Å

Solvent-accessible surface area (backbone atoms only — not comparable to full-atom values): 5320 Å² total; per-residue (Å²): 130,83,58,62,69,60,51,56,48,74,75,43,90,33,71,48,84,72,35,60,61,49,48,44,29,71,77,71,65,47,66,45,78,45,80,65,100,62,82,95,73,25,49,52,54,36,60,76,67,50,49,77,40,76,38,68,41,54,67,59,58,76,89,28,61,88,56,55,35,66,58,49,26,47,59,30,48,52,48,52,51,54,50,60,78,64,58,130

Foldseek 3Di:
DPPVVVCVLLVDAAEADEDAVLVCCLPVVDAQQDDDPDDDHHPVCCVVSNHPYYDYDLDDDPVCPVPCSVVSSVSSVVSVVVNVVPHD

pLDDT: mean 95.08, std 6.67, range [54.0, 98.5]

Secondary structure (DSSP, 8-state):
---HHHHHHHTS--EEEEETHHHHHHHH---TTS--SSSS--HHHHHHTT-SEEEE-----HHHHTTTHHHHHHHHHHHHHHHHHT--